Protein AF-A0A3C1TCD0-F1 (afdb_monomer_lite)

Structure (mmCIF, N/CA/C/O backbone):
data_AF-A0A3C1TCD0-F1
#
_entry.id   AF-A0A3C1TCD0-F1
#
loop_
_atom_site.group_PDB
_atom_site.id
_atom_site.type_symbol
_atom_site.label_atom_id
_atom_site.label_alt_id
_atom_site.label_comp_id
_atom_site.label_asym_id
_atom_site.label_entity_id
_atom_site.label_seq_id
_atom_site.pdbx_PDB_ins_code
_atom_site.Cartn_x
_atom_site.Cartn_y
_atom_site.Cartn_z
_atom_site.occupancy
_atom_site.B_iso_or_equiv
_atom_site.auth_seq_id
_atom_site.auth_comp_id
_atom_site.auth_asym_id
_atom_site.auth_atom_id
_atom_site.pdbx_PDB_model_num
ATOM 1 N N . MET A 1 1 ? 10.297 -1.603 -11.134 1.00 68.69 1 MET A N 1
ATOM 2 C CA . MET A 1 1 ? 10.113 -1.541 -9.666 1.00 68.69 1 MET A CA 1
ATOM 3 C C . MET A 1 1 ? 10.441 -2.895 -9.036 1.00 68.69 1 MET A C 1
ATOM 5 O O . MET A 1 1 ? 10.000 -3.903 -9.577 1.00 68.69 1 MET A O 1
ATOM 9 N N . SER A 1 2 ? 11.216 -2.923 -7.942 1.00 76.75 2 SER A N 1
ATOM 10 C CA . SER A 1 2 ? 11.571 -4.163 -7.220 1.00 76.75 2 SER A CA 1
ATOM 11 C C . SER A 1 2 ? 10.330 -4.884 -6.683 1.00 76.75 2 SER A C 1
ATOM 13 O O . SER A 1 2 ? 9.405 -4.233 -6.192 1.00 76.75 2 SER A O 1
ATOM 15 N N . PHE A 1 3 ? 10.331 -6.220 -6.735 1.00 78.94 3 PHE A N 1
ATOM 16 C CA . PHE A 1 3 ? 9.239 -7.082 -6.259 1.00 78.94 3 PHE A CA 1
ATOM 17 C C . PHE A 1 3 ? 8.915 -6.916 -4.756 1.00 78.94 3 PHE A C 1
ATOM 19 O O . PHE A 1 3 ? 7.781 -7.157 -4.332 1.00 78.94 3 PHE A O 1
ATOM 26 N N . ILE A 1 4 ? 9.888 -6.458 -3.960 1.00 82.12 4 ILE A N 1
ATOM 27 C CA . ILE A 1 4 ? 9.796 -6.356 -2.495 1.00 82.12 4 ILE A CA 1
ATOM 28 C C . ILE A 1 4 ? 8.659 -5.419 -2.073 1.00 82.12 4 ILE A C 1
ATOM 30 O O . ILE A 1 4 ? 7.897 -5.719 -1.159 1.00 82.12 4 ILE A O 1
ATOM 34 N N . LEU A 1 5 ? 8.510 -4.279 -2.745 1.00 81.81 5 LEU A N 1
ATOM 35 C CA . LEU A 1 5 ? 7.528 -3.265 -2.359 1.00 81.81 5 LEU A CA 1
ATOM 36 C C . LEU A 1 5 ? 6.080 -3.717 -2.615 1.00 81.81 5 LEU A C 1
ATOM 38 O O . LEU A 1 5 ? 5.283 -3.664 -1.676 1.00 81.81 5 LEU A O 1
ATOM 42 N N . PRO A 1 6 ? 5.712 -4.223 -3.811 1.00 83.94 6 PRO A N 1
ATOM 43 C CA . PRO A 1 6 ? 4.414 -4.858 -4.028 1.00 83.94 6 PRO A CA 1
ATOM 44 C C . PRO A 1 6 ? 4.123 -5.993 -3.043 1.00 83.94 6 PRO A C 1
ATOM 46 O O . PRO A 1 6 ? 2.998 -6.087 -2.552 1.00 83.94 6 PRO A O 1
ATOM 49 N N . PHE A 1 7 ? 5.125 -6.816 -2.709 1.00 86.12 7 PHE A N 1
ATOM 50 C CA . PHE A 1 7 ? 4.986 -7.858 -1.691 1.00 86.12 7 PHE A CA 1
ATOM 51 C C . PHE A 1 7 ? 4.615 -7.266 -0.328 1.00 86.12 7 PHE A C 1
ATOM 53 O O . PHE A 1 7 ? 3.648 -7.708 0.294 1.00 86.12 7 PHE A O 1
ATOM 60 N N . LEU A 1 8 ? 5.323 -6.225 0.117 1.00 86.50 8 LEU A N 1
ATOM 61 C CA . LEU A 1 8 ? 5.047 -5.572 1.395 1.00 86.50 8 LEU A CA 1
ATOM 62 C C . LEU A 1 8 ? 3.651 -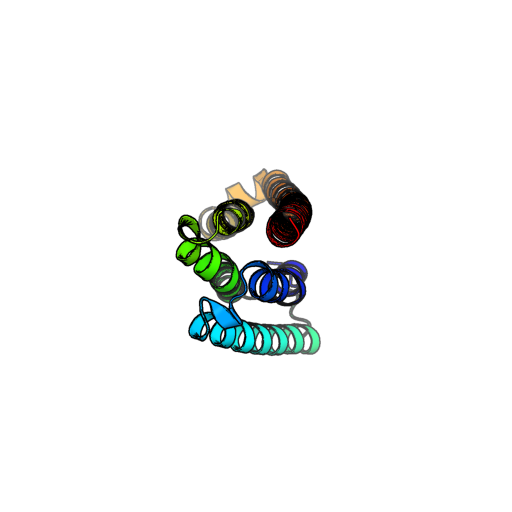4.939 1.425 1.00 86.50 8 LEU A C 1
ATOM 64 O O . LEU A 1 8 ? 2.924 -5.080 2.412 1.00 86.50 8 LEU A O 1
ATOM 68 N N . VAL A 1 9 ? 3.235 -4.298 0.329 1.00 86.25 9 VAL A N 1
ATOM 69 C CA . VAL A 1 9 ? 1.890 -3.722 0.221 1.00 86.25 9 VAL A CA 1
ATOM 70 C C . VAL A 1 9 ? 0.819 -4.815 0.286 1.00 86.25 9 VAL A C 1
ATOM 72 O O . VAL A 1 9 ? -0.138 -4.703 1.058 1.00 86.25 9 VAL A O 1
ATOM 75 N N . ALA A 1 10 ? 0.985 -5.891 -0.483 1.00 87.06 10 ALA A N 1
ATOM 76 C CA . ALA A 1 10 ? 0.007 -6.968 -0.562 1.00 87.06 10 ALA A CA 1
ATOM 77 C C . ALA A 1 10 ? -0.095 -7.785 0.736 1.00 87.06 10 ALA A C 1
ATOM 79 O O . ALA A 1 10 ? -1.201 -8.106 1.179 1.00 87.06 10 ALA A O 1
ATOM 80 N N . PHE A 1 11 ? 1.042 -8.114 1.355 1.00 88.50 11 PHE A N 1
ATOM 81 C CA . PHE A 1 11 ? 1.097 -8.995 2.521 1.00 88.50 11 PHE A CA 1
ATOM 82 C C . PHE A 1 11 ? 0.853 -8.257 3.841 1.00 88.50 11 PHE A C 1
ATOM 84 O O . PHE A 1 11 ? 0.213 -8.809 4.734 1.00 88.50 11 PHE A O 1
ATOM 91 N N . PHE A 1 12 ? 1.317 -7.010 3.977 1.00 86.81 12 PHE A N 1
ATOM 92 C CA . PHE A 1 12 ? 1.223 -6.273 5.240 1.00 86.81 12 PHE A CA 1
ATOM 93 C C . PHE A 1 12 ? 0.193 -5.147 5.194 1.00 86.81 12 PHE A C 1
ATOM 95 O O . PHE A 1 12 ? -0.703 -5.124 6.039 1.00 86.81 12 PHE A O 1
ATOM 102 N N . LEU A 1 13 ? 0.274 -4.235 4.218 1.00 86.00 13 LEU A N 1
ATOM 103 C CA . LEU A 1 13 ? -0.586 -3.043 4.205 1.00 86.00 13 LEU A CA 1
ATOM 104 C C . LEU A 1 13 ? -2.053 -3.368 3.918 1.00 86.00 13 LEU A C 1
ATOM 106 O O . LEU A 1 13 ? -2.916 -2.891 4.648 1.00 86.00 13 LEU A O 1
ATOM 110 N N . LEU A 1 14 ? -2.363 -4.194 2.914 1.00 89.12 14 LEU A N 1
ATOM 111 C CA . LEU A 1 14 ? -3.757 -4.530 2.594 1.00 89.12 14 LEU A CA 1
ATOM 112 C C . LEU A 1 14 ? -4.495 -5.201 3.773 1.00 89.12 14 LEU A C 1
ATOM 114 O O . LEU A 1 14 ? -5.566 -4.717 4.151 1.00 89.12 14 LEU A O 1
ATOM 118 N N . PRO A 1 15 ? -3.956 -6.255 4.424 1.00 88.94 15 PRO A N 1
ATOM 119 C CA . PRO A 1 15 ? -4.601 -6.839 5.601 1.00 88.94 15 PRO A CA 1
ATOM 120 C C . PRO A 1 15 ? -4.649 -5.882 6.793 1.00 88.94 15 PRO A C 1
ATOM 122 O O . PRO A 1 15 ? -5.610 -5.914 7.564 1.00 88.94 15 PRO A O 1
ATOM 125 N N . PHE A 1 16 ? -3.625 -5.038 6.956 1.00 86.69 16 PHE A N 1
ATOM 126 C CA . PHE A 1 16 ? -3.610 -4.014 7.994 1.00 86.69 16 PHE A CA 1
ATOM 127 C C . PHE A 1 16 ? -4.760 -3.026 7.805 1.00 86.69 16 PHE A C 1
ATOM 129 O O . PHE A 1 16 ? -5.528 -2.837 8.741 1.00 86.69 16 PHE A O 1
ATOM 136 N N . VAL A 1 17 ? -4.946 -2.480 6.601 1.00 87.75 17 VAL A N 1
ATOM 137 C CA . VAL A 1 17 ? -6.052 -1.565 6.281 1.00 87.75 17 VAL A CA 1
ATOM 138 C C . VAL A 1 17 ? -7.404 -2.237 6.480 1.00 87.75 17 VAL A C 1
ATOM 140 O O . VAL A 1 17 ? -8.281 -1.641 7.102 1.00 87.75 17 VAL A O 1
ATOM 143 N N . GLN A 1 18 ? -7.568 -3.493 6.043 1.00 89.00 18 GLN A N 1
ATOM 144 C CA . GLN A 1 18 ? -8.825 -4.222 6.239 1.00 89.00 18 GLN A CA 1
ATOM 145 C C . GLN A 1 18 ? -9.235 -4.294 7.710 1.00 89.00 18 GLN A C 1
ATOM 147 O O . GLN A 1 18 ? -10.401 -4.046 8.027 1.00 89.00 18 GLN A O 1
ATOM 152 N N . LYS A 1 19 ? -8.277 -4.636 8.584 1.00 86.25 19 LYS A N 1
ATOM 153 C CA . LYS A 1 19 ? -8.487 -4.757 10.032 1.00 86.25 19 LYS A CA 1
ATOM 154 C C . LYS A 1 19 ? -8.622 -3.398 10.709 1.00 86.25 19 LYS A C 1
ATOM 156 O O . LYS A 1 19 ? -9.477 -3.229 11.567 1.00 86.25 19 LYS A O 1
ATOM 161 N N . PHE A 1 20 ? -7.777 -2.443 10.338 1.00 84.00 20 PHE A N 1
ATOM 162 C CA . PHE A 1 20 ? -7.721 -1.128 10.966 1.00 84.00 20 PHE A CA 1
ATOM 163 C C . PHE A 1 20 ? -8.985 -0.317 10.696 1.00 84.00 20 PHE A C 1
ATOM 165 O O . PHE A 1 20 ? -9.536 0.291 11.607 1.00 84.00 20 PHE A O 1
ATOM 172 N N . LEU A 1 21 ? -9.466 -0.338 9.453 1.00 86.31 21 LEU A N 1
ATOM 173 C CA . LEU A 1 21 ? -10.669 0.388 9.063 1.00 86.31 21 LEU A CA 1
ATOM 174 C C . LEU A 1 21 ? -11.961 -0.374 9.342 1.00 86.31 21 LEU A C 1
ATOM 176 O O . LEU A 1 21 ? -13.024 0.198 9.115 1.00 86.31 21 LEU A O 1
ATOM 180 N N . GLN A 1 22 ? -11.886 -1.619 9.832 1.00 86.50 22 GLN A N 1
ATOM 181 C CA . GLN A 1 22 ? -13.067 -2.470 10.034 1.00 86.50 22 GLN A CA 1
ATOM 182 C C . GLN A 1 22 ? -13.887 -2.560 8.740 1.00 86.50 22 GLN A C 1
ATOM 184 O O . GLN A 1 22 ? -15.088 -2.312 8.679 1.00 86.50 22 GLN A O 1
ATOM 189 N N . THR A 1 23 ? -13.176 -2.834 7.642 1.00 87.25 23 THR A N 1
ATOM 190 C CA . THR A 1 23 ? -13.771 -2.836 6.296 1.00 87.25 23 THR A CA 1
ATOM 191 C C . THR A 1 23 ? -14.872 -3.879 6.145 1.00 87.25 23 THR A C 1
ATOM 193 O O . THR A 1 23 ? -15.737 -3.691 5.306 1.00 87.25 23 THR A O 1
ATOM 196 N N . ALA A 1 24 ? -14.865 -4.960 6.929 1.00 87.81 24 ALA A N 1
ATOM 197 C CA . ALA A 1 24 ? -15.919 -5.970 6.864 1.00 87.81 24 ALA A CA 1
ATOM 198 C C . ALA A 1 24 ? -17.271 -5.400 7.320 1.00 87.81 24 ALA A C 1
ATOM 200 O O . ALA A 1 24 ? -18.288 -5.676 6.694 1.00 87.81 24 ALA A O 1
ATOM 201 N N . GLU A 1 25 ? -17.264 -4.576 8.368 1.00 86.75 25 GLU A N 1
ATOM 202 C CA . GLU A 1 25 ? -18.459 -3.960 8.937 1.00 86.75 25 GLU A CA 1
ATOM 203 C C . GLU A 1 25 ? -18.853 -2.672 8.203 1.00 86.75 25 GLU A C 1
ATOM 205 O O . GLU A 1 25 ? -20.035 -2.428 7.979 1.00 86.75 25 GLU A O 1
ATOM 210 N N . ARG A 1 26 ? -17.871 -1.843 7.820 1.00 87.00 26 ARG A N 1
ATOM 211 C CA . ARG A 1 26 ? -18.117 -0.497 7.268 1.00 87.00 26 ARG A CA 1
ATOM 212 C C . ARG A 1 26 ? -18.151 -0.430 5.742 1.00 87.00 26 ARG A C 1
ATOM 214 O O . ARG A 1 26 ? -18.864 0.393 5.186 1.00 87.00 26 ARG A O 1
ATOM 221 N N . LEU A 1 27 ? -17.365 -1.262 5.052 1.00 90.25 27 LEU A N 1
ATOM 222 C CA . LEU A 1 27 ? -17.231 -1.253 3.586 1.00 90.25 27 LEU A CA 1
ATOM 223 C C . LEU A 1 27 ? -17.090 -2.684 3.022 1.00 90.25 27 LEU A C 1
ATOM 225 O O . LEU A 1 27 ? -16.032 -3.033 2.476 1.00 90.25 27 LEU A O 1
ATOM 229 N N . PRO A 1 28 ? -18.129 -3.532 3.132 1.00 89.69 28 PRO A N 1
ATOM 230 C CA . PRO A 1 28 ? -18.040 -4.959 2.809 1.00 89.69 28 PRO A CA 1
ATOM 231 C C . PRO A 1 28 ? -17.613 -5.228 1.357 1.00 89.69 28 PRO A C 1
ATOM 233 O O . PRO A 1 28 ? -16.815 -6.134 1.100 1.00 89.69 28 PRO A O 1
ATOM 236 N N . GLU A 1 29 ? -18.041 -4.393 0.405 1.00 90.38 29 GLU A N 1
ATOM 237 C CA . GLU A 1 29 ? -17.590 -4.493 -0.988 1.00 90.38 29 GLU A CA 1
ATOM 238 C C . GLU A 1 29 ? -16.072 -4.314 -1.122 1.00 90.38 29 GLU A C 1
ATOM 240 O O . GLU A 1 29 ? -15.400 -5.073 -1.824 1.00 90.38 29 GLU A O 1
ATOM 245 N N . TRP A 1 30 ? -15.502 -3.328 -0.424 1.00 90.75 30 TRP A N 1
ATOM 246 C CA . TRP A 1 30 ? -14.060 -3.087 -0.432 1.00 90.75 30 TRP A CA 1
ATOM 247 C C . TRP A 1 30 ? -13.304 -4.175 0.310 1.00 90.75 30 TRP A C 1
ATOM 249 O O . TRP A 1 30 ? -12.212 -4.549 -0.116 1.00 90.75 30 TRP A O 1
ATOM 259 N N . HIS A 1 31 ? -13.889 -4.740 1.367 1.00 90.81 31 HIS A N 1
ATOM 260 C CA . HIS A 1 31 ? -13.317 -5.896 2.041 1.00 90.81 31 HIS A CA 1
ATOM 261 C C . HIS A 1 31 ? -13.095 -7.054 1.057 1.00 90.81 31 HIS A C 1
ATOM 263 O O . HIS A 1 31 ? -12.004 -7.633 1.013 1.00 90.81 31 HIS A O 1
ATOM 269 N N . GLN A 1 32 ? -14.088 -7.349 0.215 1.00 91.38 32 GLN A N 1
ATOM 270 C CA . GLN A 1 32 ? -13.974 -8.384 -0.810 1.00 91.38 32 GLN A CA 1
ATOM 271 C C . GLN A 1 32 ? -12.983 -8.000 -1.917 1.00 91.38 32 GLN A C 1
ATOM 273 O O . GLN A 1 32 ? -12.129 -8.816 -2.269 1.00 91.38 32 GLN A O 1
ATOM 278 N N . ARG A 1 33 ? -13.025 -6.756 -2.418 1.00 93.38 33 ARG A N 1
ATOM 279 C CA . 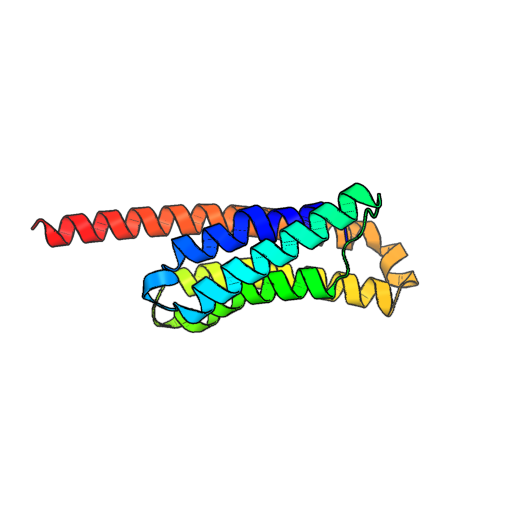ARG A 1 33 ? -12.078 -6.258 -3.437 1.00 93.38 33 ARG A CA 1
ATOM 280 C C . ARG A 1 33 ? -10.627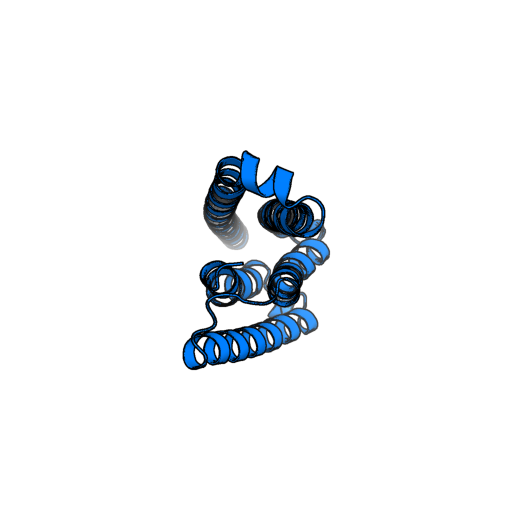 -6.353 -2.966 1.00 93.38 33 ARG A C 1
ATOM 282 O O . ARG A 1 33 ? -9.782 -6.827 -3.718 1.00 93.38 33 ARG A O 1
ATOM 289 N N . ILE A 1 34 ? -10.333 -5.989 -1.715 1.00 92.00 34 ILE A N 1
ATOM 290 C CA . ILE A 1 34 ? -8.988 -6.117 -1.134 1.00 92.00 34 ILE A CA 1
ATOM 291 C C . ILE A 1 34 ? -8.573 -7.587 -1.038 1.00 92.00 34 ILE A C 1
ATOM 293 O O . ILE A 1 34 ? -7.438 -7.929 -1.366 1.00 92.00 34 ILE A O 1
ATOM 297 N N . ARG A 1 35 ? -9.480 -8.479 -0.618 1.00 92.00 35 ARG A N 1
ATOM 298 C CA . ARG A 1 35 ? -9.189 -9.917 -0.528 1.00 92.00 35 ARG A CA 1
ATOM 299 C C . ARG A 1 35 ? -8.849 -10.510 -1.898 1.00 92.00 35 ARG A C 1
ATOM 301 O O . ARG A 1 35 ? -7.863 -11.238 -2.003 1.00 92.00 35 ARG A O 1
ATOM 308 N N . ILE A 1 36 ? -9.632 -10.183 -2.926 1.00 92.81 36 ILE A N 1
ATOM 309 C CA . ILE A 1 36 ? -9.396 -10.624 -4.309 1.00 92.81 36 ILE A CA 1
ATOM 310 C C . ILE A 1 36 ? -8.099 -10.011 -4.842 1.00 92.81 36 ILE A C 1
ATOM 312 O O . ILE A 1 36 ? -7.240 -10.737 -5.333 1.00 92.81 36 ILE A O 1
ATOM 316 N N . GLY A 1 37 ? -7.909 -8.701 -4.680 1.00 90.62 37 GLY A N 1
ATOM 317 C CA . GLY A 1 37 ? -6.698 -8.006 -5.115 1.00 90.62 37 GLY A CA 1
ATOM 318 C C . GLY A 1 37 ? -5.432 -8.573 -4.476 1.00 90.62 37 GLY A C 1
ATOM 319 O O . GLY A 1 37 ? -4.425 -8.744 -5.155 1.00 90.62 37 GLY A O 1
ATOM 320 N N . ARG A 1 38 ? -5.496 -8.966 -3.199 1.00 91.12 38 ARG A N 1
ATOM 321 C CA . ARG A 1 38 ? -4.395 -9.645 -2.508 1.00 91.12 38 ARG A CA 1
ATOM 322 C C . ARG A 1 38 ? -4.098 -11.027 -3.099 1.00 91.12 38 ARG A C 1
ATOM 324 O O . ARG A 1 38 ? -2.932 -11.369 -3.256 1.00 91.12 38 ARG A O 1
ATOM 331 N N . LEU A 1 39 ? -5.122 -11.815 -3.431 1.00 91.88 39 LEU A N 1
ATOM 332 C CA . LEU A 1 39 ? -4.934 -13.115 -4.091 1.00 91.88 39 LEU A CA 1
ATOM 333 C C . LEU A 1 39 ? -4.300 -12.955 -5.476 1.00 91.88 39 LEU A C 1
ATOM 335 O O . LEU A 1 39 ? -3.353 -13.669 -5.793 1.00 91.88 39 LEU A O 1
ATOM 339 N N . ILE A 1 40 ? -4.771 -11.983 -6.261 1.00 91.06 40 ILE A N 1
ATOM 340 C CA . ILE A 1 40 ? -4.188 -11.648 -7.566 1.00 91.06 40 ILE A CA 1
ATOM 341 C C . ILE A 1 40 ? -2.723 -11.234 -7.397 1.00 91.06 40 ILE A C 1
ATOM 343 O O . ILE A 1 40 ? -1.858 -11.742 -8.106 1.00 91.06 40 ILE A O 1
ATOM 347 N N . ALA A 1 41 ? -2.423 -10.370 -6.423 1.00 88.75 41 ALA A N 1
ATOM 348 C CA . ALA A 1 41 ? -1.057 -9.950 -6.130 1.00 88.75 41 ALA A CA 1
ATOM 349 C C . ALA A 1 41 ? -0.156 -11.136 -5.780 1.00 88.75 41 ALA A C 1
ATOM 351 O O . ALA A 1 41 ? 0.945 -11.226 -6.307 1.00 88.75 41 ALA A O 1
ATOM 352 N N . PHE A 1 42 ? -0.624 -12.068 -4.944 1.00 88.88 42 PHE A N 1
ATOM 353 C CA . PHE A 1 42 ? 0.139 -13.275 -4.627 1.00 88.88 42 PHE A CA 1
ATOM 354 C C . PHE A 1 42 ? 0.373 -14.162 -5.842 1.00 88.88 42 PHE A C 1
ATOM 356 O O . PHE A 1 42 ? 1.489 -14.640 -6.013 1.00 88.88 42 PHE A O 1
ATOM 363 N N . GLY A 1 43 ? -0.632 -14.344 -6.701 1.00 90.00 43 GLY A N 1
ATOM 364 C CA . GLY A 1 43 ? -0.461 -15.084 -7.950 1.00 90.00 43 GLY A CA 1
ATOM 365 C C . GLY A 1 43 ? 0.614 -14.456 -8.839 1.00 90.00 43 GLY A C 1
ATOM 366 O O . GLY A 1 43 ? 1.511 -15.148 -9.307 1.00 90.00 43 GLY A O 1
ATOM 367 N N . LEU A 1 44 ? 0.578 -13.132 -9.001 1.00 88.12 44 LEU A N 1
ATOM 368 C CA . LEU A 1 44 ? 1.555 -12.394 -9.807 1.00 88.12 44 LEU A CA 1
ATOM 369 C C . LEU A 1 44 ? 2.961 -12.418 -9.197 1.00 88.12 44 LEU A C 1
ATOM 371 O O . LEU A 1 44 ? 3.938 -12.565 -9.923 1.00 88.12 44 LEU A O 1
ATOM 375 N N . LEU A 1 45 ? 3.067 -12.314 -7.871 1.00 85.19 45 LEU A N 1
ATOM 376 C CA . LEU A 1 45 ? 4.334 -12.442 -7.149 1.00 85.19 45 LEU A CA 1
ATOM 377 C C . LEU A 1 45 ? 4.923 -13.848 -7.302 1.00 85.19 45 LEU A C 1
ATOM 379 O O . LEU A 1 45 ? 6.120 -13.982 -7.522 1.00 85.19 45 LEU A O 1
ATOM 383 N N . LEU A 1 46 ? 4.091 -14.888 -7.231 1.00 87.62 46 LEU A N 1
ATOM 384 C CA . LEU A 1 46 ? 4.527 -16.272 -7.409 1.00 87.62 46 LEU A CA 1
ATOM 385 C C . LEU A 1 46 ? 5.030 -16.510 -8.835 1.00 87.62 46 LEU A C 1
ATOM 387 O O . LEU A 1 46 ? 6.097 -17.088 -9.010 1.00 87.62 46 LEU A O 1
ATOM 391 N N . VAL A 1 47 ? 4.316 -16.009 -9.847 1.00 88.50 47 VAL A N 1
ATOM 392 C CA . VAL A 1 47 ? 4.776 -16.061 -11.244 1.00 88.50 47 VAL A CA 1
ATOM 393 C C . VAL A 1 47 ? 6.103 -15.325 -11.405 1.00 88.50 47 VAL A C 1
ATOM 395 O O . VAL A 1 47 ? 7.009 -15.867 -12.029 1.00 88.50 47 VAL A O 1
ATOM 398 N N . ALA A 1 48 ? 6.250 -14.133 -10.822 1.00 84.69 48 ALA A N 1
ATOM 399 C CA . ALA A 1 48 ? 7.497 -13.375 -10.886 1.00 84.69 48 ALA A CA 1
ATOM 400 C C . ALA A 1 48 ? 8.682 -14.159 -10.295 1.00 84.69 48 ALA A C 1
ATOM 402 O O . ALA A 1 48 ? 9.745 -14.189 -10.902 1.00 84.69 48 ALA A O 1
ATOM 403 N N . VAL A 1 49 ? 8.475 -14.857 -9.172 1.00 83.94 49 VAL A N 1
ATOM 404 C CA . VAL A 1 49 ? 9.496 -15.721 -8.554 1.00 83.94 49 VAL A CA 1
ATOM 405 C C . VAL A 1 49 ? 9.824 -16.936 -9.425 1.00 83.94 49 VAL A C 1
ATOM 407 O O . VAL A 1 49 ? 10.988 -17.261 -9.592 1.00 83.94 49 VAL A O 1
ATOM 410 N N . VAL A 1 50 ? 8.823 -17.610 -9.999 1.00 88.38 50 VAL A N 1
ATOM 411 C CA . VAL A 1 50 ? 9.045 -18.812 -10.832 1.00 88.38 50 VAL A CA 1
ATOM 412 C C . VAL A 1 50 ? 9.703 -18.477 -12.175 1.00 88.38 50 VAL A C 1
ATOM 414 O O . VAL A 1 50 ? 10.382 -19.316 -12.757 1.00 88.38 50 VAL A O 1
ATOM 417 N N . THR A 1 51 ? 9.490 -17.264 -12.681 1.00 87.50 51 THR A N 1
ATOM 418 C CA . THR A 1 51 ? 10.033 -16.797 -13.967 1.00 87.50 51 THR A CA 1
ATOM 419 C C . THR A 1 51 ? 11.337 -16.008 -13.830 1.00 87.50 51 THR A C 1
ATOM 421 O O . THR A 1 51 ? 11.792 -15.453 -14.827 1.00 87.50 51 THR A O 1
ATOM 424 N N . ASP A 1 52 ? 11.913 -15.922 -12.623 1.00 80.50 52 ASP A N 1
ATOM 425 C CA . ASP A 1 52 ? 13.070 -15.070 -12.296 1.00 80.50 52 ASP A CA 1
ATOM 426 C C . ASP A 1 52 ? 12.905 -13.604 -12.752 1.00 80.50 52 ASP A C 1
ATOM 428 O O . ASP A 1 52 ? 13.860 -12.882 -13.043 1.00 80.50 52 ASP A O 1
ATOM 432 N N . SER A 1 53 ? 11.660 -13.120 -12.800 1.00 78.25 53 SER A N 1
ATOM 433 C CA . SER A 1 53 ? 11.358 -11.733 -13.135 1.00 78.25 53 SER A CA 1
ATOM 434 C C . SER A 1 53 ? 11.488 -10.859 -11.892 1.00 78.25 53 SER A C 1
ATOM 436 O O . SER A 1 53 ? 10.576 -10.762 -11.071 1.00 78.25 53 SER A O 1
ATOM 438 N N . GLU A 1 54 ? 12.598 -10.132 -11.780 1.00 69.38 54 GLU A N 1
ATOM 439 C CA . GLU A 1 54 ? 12.866 -9.238 -10.641 1.00 69.38 54 GLU A CA 1
ATOM 440 C C . GLU A 1 54 ? 11.947 -8.001 -10.576 1.00 69.38 54 GLU A C 1
ATOM 442 O O . GLU A 1 54 ? 11.926 -7.264 -9.579 1.00 69.38 54 GLU A O 1
ATOM 447 N N . LYS A 1 55 ? 11.187 -7.738 -11.646 1.00 75.25 55 LYS A N 1
ATOM 448 C CA . LYS A 1 55 ? 10.359 -6.539 -11.795 1.00 75.25 55 LYS A CA 1
ATOM 449 C C . LYS A 1 55 ? 8.884 -6.901 -11.908 1.00 75.25 55 LYS A C 1
ATOM 451 O O . LYS A 1 55 ? 8.486 -7.707 -12.744 1.00 75.25 55 LYS A O 1
ATOM 456 N N . LEU A 1 56 ? 8.064 -6.229 -11.102 1.00 78.56 56 LEU A N 1
ATOM 457 C CA . LEU A 1 56 ? 6.615 -6.210 -11.284 1.00 78.56 56 LEU A CA 1
ATOM 458 C C . LEU A 1 56 ? 6.197 -4.985 -12.115 1.00 78.56 56 LEU A C 1
ATOM 460 O O . LEU A 1 56 ? 6.756 -3.898 -11.916 1.00 78.56 56 LEU A O 1
ATOM 464 N N . PRO A 1 57 ? 5.201 -5.130 -13.009 1.00 81.50 57 PRO A N 1
ATOM 465 C CA . PRO A 1 57 ? 4.635 -4.013 -13.752 1.00 81.50 57 PRO A CA 1
ATOM 466 C C . PRO A 1 57 ? 4.120 -2.898 -12.822 1.00 81.50 57 PRO A C 1
ATOM 468 O O . PRO A 1 57 ? 3.337 -3.186 -11.908 1.00 81.50 57 PRO A O 1
ATOM 471 N N . PRO A 1 58 ? 4.473 -1.622 -13.073 1.00 83.25 58 PRO A N 1
ATOM 472 C CA . PRO A 1 58 ? 4.004 -0.488 -12.275 1.00 83.25 58 PRO A CA 1
ATOM 473 C C . PRO A 1 58 ? 2.477 -0.422 -12.077 1.00 83.25 58 PRO A C 1
ATOM 475 O O . PRO A 1 58 ? 2.053 -0.153 -10.951 1.00 83.25 58 PRO A O 1
ATOM 478 N N . PRO A 1 59 ? 1.620 -0.735 -13.078 1.00 85.81 59 PRO A N 1
ATOM 479 C CA . PRO A 1 59 ? 0.166 -0.709 -12.893 1.00 85.81 59 PRO A CA 1
ATOM 480 C C . PRO A 1 59 ? -0.340 -1.621 -11.772 1.00 85.81 59 PRO A C 1
ATOM 482 O O . PRO A 1 59 ? -1.290 -1.266 -11.079 1.00 85.81 59 PRO A O 1
ATOM 485 N N . ILE A 1 60 ? 0.307 -2.771 -11.548 1.00 85.88 60 ILE A N 1
ATOM 486 C CA . ILE A 1 60 ? -0.067 -3.689 -10.463 1.00 85.88 60 ILE A CA 1
ATOM 487 C C . ILE A 1 60 ? 0.204 -3.027 -9.115 1.00 85.88 60 ILE A C 1
ATOM 489 O O . ILE A 1 60 ? -0.657 -3.039 -8.239 1.00 85.88 60 ILE A O 1
ATOM 493 N N . PHE A 1 61 ? 1.373 -2.404 -8.958 1.00 87.06 61 PHE A N 1
ATOM 494 C CA . PHE A 1 61 ? 1.723 -1.700 -7.729 1.00 87.06 61 PHE A CA 1
ATOM 495 C C . PHE A 1 61 ? 0.762 -0.542 -7.439 1.00 87.06 61 PHE A C 1
ATOM 497 O O . PHE A 1 61 ? 0.237 -0.449 -6.330 1.00 87.06 61 PHE A O 1
ATOM 504 N N . PHE A 1 62 ? 0.456 0.294 -8.436 1.00 88.69 62 PHE A N 1
ATOM 505 C CA . PHE A 1 62 ? -0.519 1.375 -8.263 1.00 88.69 62 PHE A CA 1
ATOM 506 C C . PHE A 1 62 ? -1.929 0.847 -7.985 1.00 88.69 62 PHE A C 1
ATOM 508 O O . PHE A 1 62 ? -2.623 1.403 -7.137 1.00 88.69 62 PHE A O 1
ATOM 515 N N . GLY A 1 63 ? -2.333 -0.264 -8.607 1.00 90.19 63 GLY A N 1
ATOM 516 C CA . GLY A 1 63 ? -3.585 -0.950 -8.287 1.00 90.19 63 GLY A CA 1
ATOM 517 C C . GLY A 1 63 ? -3.658 -1.381 -6.820 1.00 90.19 63 GLY A C 1
ATOM 518 O O . GLY A 1 63 ? -4.678 -1.172 -6.161 1.00 90.19 63 GLY A O 1
ATOM 519 N N . LEU A 1 64 ? -2.561 -1.908 -6.266 1.00 89.88 64 LEU A N 1
ATOM 520 C CA . LEU A 1 64 ? -2.481 -2.239 -4.842 1.00 89.88 64 LEU A CA 1
ATOM 521 C C . LEU A 1 64 ? -2.566 -0.994 -3.964 1.00 89.88 64 LEU A C 1
ATOM 523 O O . LEU A 1 64 ? -3.320 -0.996 -2.995 1.00 89.88 64 LEU A O 1
ATOM 527 N N . LEU A 1 65 ? -1.862 0.083 -4.312 1.00 89.56 65 LEU A N 1
ATOM 528 C CA . LEU A 1 65 ? -1.957 1.341 -3.572 1.00 89.56 65 LEU A CA 1
ATOM 529 C C . LEU A 1 65 ? -3.375 1.921 -3.589 1.00 89.56 65 LEU A C 1
ATOM 531 O O . LEU A 1 65 ? -3.828 2.413 -2.561 1.00 89.56 65 LEU A O 1
ATOM 535 N N . ILE A 1 66 ? -4.108 1.804 -4.699 1.00 91.50 66 ILE A N 1
ATOM 536 C CA . ILE A 1 66 ? -5.521 2.206 -4.783 1.00 91.50 66 ILE A CA 1
ATOM 537 C C . ILE A 1 66 ? -6.387 1.352 -3.852 1.00 91.50 66 ILE A C 1
ATOM 539 O O . ILE A 1 66 ? -7.243 1.890 -3.153 1.00 91.50 66 ILE A O 1
ATOM 543 N N . LEU A 1 67 ? -6.156 0.039 -3.783 1.00 90.62 67 LEU A N 1
ATOM 544 C CA . LEU A 1 67 ? -6.884 -0.840 -2.860 1.00 90.62 67 LEU A CA 1
ATOM 545 C C . LEU A 1 67 ? -6.612 -0.515 -1.383 1.00 90.62 67 LEU A C 1
ATOM 547 O O . LEU A 1 67 ? -7.477 -0.744 -0.541 1.00 90.62 67 LEU A O 1
ATOM 551 N N . VAL A 1 68 ? -5.437 0.033 -1.067 1.00 88.44 68 VAL A N 1
ATOM 552 C CA . VAL A 1 68 ? -5.086 0.515 0.277 1.00 88.44 68 VAL A CA 1
ATOM 553 C C . VAL A 1 68 ? -5.695 1.907 0.536 1.00 88.44 68 VAL A C 1
ATOM 555 O O . VAL A 1 68 ? -6.305 2.130 1.581 1.00 88.44 68 VAL A O 1
ATOM 558 N N . ALA A 1 69 ? -5.559 2.847 -0.404 1.00 89.50 69 ALA A N 1
ATOM 559 C CA . ALA A 1 69 ? -5.961 4.246 -0.239 1.00 89.50 69 ALA A CA 1
ATOM 560 C C . ALA A 1 69 ? -7.471 4.485 -0.401 1.00 89.50 69 ALA A C 1
ATOM 562 O O . ALA A 1 69 ? -8.016 5.368 0.256 1.00 89.50 69 ALA A O 1
ATOM 563 N N . GLY A 1 70 ? -8.156 3.706 -1.239 1.00 90.88 70 GLY A N 1
ATOM 564 C CA . GLY A 1 70 ? -9.585 3.855 -1.533 1.00 90.88 70 GLY A CA 1
ATOM 565 C C . GLY A 1 70 ? -10.478 3.779 -0.290 1.00 90.88 70 GLY A C 1
ATOM 566 O O . GLY A 1 70 ? -11.194 4.739 -0.013 1.00 90.88 70 GLY A O 1
ATOM 567 N N . PRO A 1 71 ? -10.400 2.710 0.525 1.00 89.62 71 PRO A N 1
ATOM 568 C CA . PRO A 1 71 ? -11.164 2.617 1.768 1.00 89.62 71 PRO A CA 1
ATOM 569 C C . PRO A 1 71 ? -10.807 3.727 2.764 1.00 89.62 71 PRO A C 1
ATOM 571 O O . PRO A 1 71 ? -11.687 4.250 3.441 1.00 89.62 71 PRO A O 1
ATOM 574 N N . ALA A 1 72 ? -9.525 4.109 2.841 1.00 89.12 72 ALA A N 1
ATOM 575 C CA . ALA A 1 72 ? -9.070 5.185 3.720 1.00 89.12 72 ALA A CA 1
ATOM 576 C C . ALA A 1 72 ? -9.635 6.551 3.298 1.00 89.12 72 ALA A C 1
ATOM 578 O O . ALA A 1 72 ? -9.976 7.366 4.150 1.00 89.12 72 ALA A O 1
ATOM 579 N N . TYR A 1 73 ? -9.772 6.786 1.992 1.00 90.00 73 TYR A N 1
ATOM 580 C CA . TYR A 1 73 ? -10.401 7.984 1.447 1.00 90.00 73 TYR A CA 1
ATOM 581 C C . TYR A 1 73 ? -11.909 8.013 1.713 1.00 90.00 73 TYR A C 1
ATOM 583 O O . TYR A 1 73 ? -12.424 9.038 2.150 1.00 90.00 73 TYR A O 1
ATOM 591 N N . LEU A 1 74 ? -12.605 6.896 1.483 1.00 89.69 74 LEU A N 1
ATOM 592 C CA . LEU A 1 74 ? -14.056 6.807 1.677 1.00 89.69 74 LEU A CA 1
ATOM 593 C C . LEU A 1 74 ? -14.452 6.969 3.147 1.00 89.69 74 LEU A C 1
ATOM 595 O O . LEU A 1 74 ? -15.409 7.667 3.448 1.00 89.69 74 LEU A O 1
ATOM 599 N N . LEU A 1 75 ? -13.675 6.395 4.067 1.00 87.62 75 LEU A N 1
ATOM 600 C CA . LEU A 1 75 ? -13.952 6.459 5.504 1.00 87.62 75 LEU A CA 1
ATOM 601 C C . LEU A 1 75 ? -13.320 7.666 6.205 1.00 87.62 75 LEU A C 1
ATOM 603 O O . LEU A 1 75 ? -13.389 7.751 7.429 1.00 87.62 75 LEU A O 1
ATOM 607 N N . LYS A 1 76 ? -12.687 8.598 5.477 1.00 83.06 76 LYS A N 1
ATOM 608 C CA . LYS A 1 76 ? -11.920 9.708 6.080 1.00 83.06 76 LYS A CA 1
ATOM 609 C C . LYS A 1 76 ? -12.758 10.605 7.004 1.00 83.06 76 LYS A C 1
ATOM 611 O O . LYS A 1 76 ? -12.189 11.234 7.893 1.00 83.06 76 LYS A O 1
ATOM 616 N N . GLU A 1 77 ? -14.067 10.695 6.760 1.00 81.94 77 GLU A N 1
ATOM 617 C CA . GLU A 1 77 ? -15.010 11.539 7.513 1.00 81.94 77 GLU A CA 1
ATOM 618 C C . GLU A 1 77 ? -15.699 10.757 8.639 1.00 81.94 77 GLU A C 1
ATOM 620 O O . GLU A 1 77 ? -15.934 11.299 9.713 1.00 81.94 77 GLU A O 1
ATOM 625 N N . GLU A 1 78 ? -15.945 9.463 8.428 1.00 79.75 78 GLU A N 1
ATOM 626 C CA . GLU A 1 78 ? -16.594 8.577 9.403 1.00 79.75 78 GLU A CA 1
ATOM 627 C C . GLU A 1 78 ? -15.624 8.061 10.474 1.00 79.75 78 GLU A C 1
ATOM 629 O O . GLU A 1 78 ? -16.007 7.758 11.605 1.00 79.75 78 GLU A O 1
ATOM 634 N N . VAL A 1 79 ? -14.346 7.931 10.115 1.00 78.88 79 VAL A N 1
ATOM 635 C CA . VAL A 1 79 ? -13.315 7.322 10.949 1.00 78.88 79 VAL A CA 1
ATOM 636 C C . VAL A 1 79 ? -12.148 8.302 11.055 1.00 78.88 79 VAL A C 1
ATOM 638 O O . VAL A 1 79 ? -11.381 8.440 10.099 1.00 78.88 79 VAL A O 1
ATOM 641 N N . PRO A 1 80 ? -11.925 8.932 12.224 1.00 72.00 80 PRO A N 1
ATOM 642 C CA . PRO A 1 80 ? -10.842 9.905 12.409 1.00 72.00 80 PRO A CA 1
ATOM 643 C C . PRO A 1 80 ? -9.472 9.360 11.983 1.00 72.00 80 PRO A C 1
ATOM 645 O O . PRO A 1 80 ? -8.648 10.050 11.382 1.00 72.00 80 PRO A O 1
ATOM 648 N N . ASN A 1 81 ? -9.262 8.067 12.222 1.00 75.25 81 ASN A N 1
ATOM 649 C CA . ASN A 1 81 ? -8.012 7.385 11.933 1.00 75.25 81 ASN A CA 1
ATOM 650 C C . ASN A 1 81 ? -7.858 6.962 10.458 1.00 75.25 81 ASN A C 1
ATOM 652 O O . ASN A 1 81 ? -6.746 6.655 10.025 1.00 75.25 81 ASN A O 1
ATOM 656 N N . ALA A 1 82 ? -8.927 6.991 9.655 1.00 82.81 82 ALA A N 1
ATOM 657 C CA . ALA A 1 82 ? -8.838 6.752 8.214 1.00 82.81 82 ALA A CA 1
ATOM 658 C C . ALA A 1 82 ? -8.113 7.891 7.495 1.00 82.81 82 ALA A C 1
ATOM 660 O O . ALA A 1 82 ? -7.310 7.636 6.598 1.00 82.81 82 ALA A O 1
ATOM 661 N N . ARG A 1 83 ? -8.302 9.136 7.953 1.00 81.44 83 ARG A N 1
ATOM 662 C CA . ARG A 1 83 ? -7.550 10.289 7.450 1.00 81.44 83 ARG A CA 1
ATOM 663 C C . ARG A 1 83 ? -6.046 10.097 7.658 1.00 81.44 83 ARG A C 1
ATOM 665 O O . ARG A 1 83 ? -5.281 10.322 6.727 1.00 81.44 83 ARG A O 1
ATOM 672 N N . LEU A 1 84 ? -5.624 9.636 8.837 1.00 80.19 84 LEU A N 1
ATOM 673 C CA . LEU A 1 84 ? -4.213 9.353 9.130 1.00 80.19 84 LEU A CA 1
ATOM 674 C C . LEU A 1 84 ? -3.639 8.261 8.219 1.00 80.19 84 LEU A C 1
ATOM 676 O O . LEU A 1 84 ? -2.553 8.440 7.672 1.00 80.19 84 LEU A O 1
ATOM 680 N N . LEU A 1 85 ? -4.381 7.170 7.996 1.00 82.44 85 LEU A N 1
ATOM 681 C CA . LEU A 1 85 ? -3.979 6.149 7.026 1.00 82.44 85 LEU A CA 1
ATOM 682 C C . LEU A 1 85 ? -3.848 6.718 5.617 1.00 82.44 85 LEU A C 1
ATOM 684 O O . LEU A 1 85 ? -2.869 6.439 4.935 1.00 82.44 85 LEU A O 1
ATOM 688 N N . PHE A 1 86 ? -4.805 7.527 5.173 1.00 85.19 86 PHE A N 1
ATOM 689 C CA . PHE A 1 86 ? -4.750 8.131 3.848 1.00 85.19 86 PHE A CA 1
ATOM 690 C C . PHE A 1 86 ? -3.484 8.986 3.680 1.00 85.19 86 PHE A C 1
ATOM 692 O O . PHE A 1 86 ? -2.737 8.797 2.721 1.00 85.19 86 PHE A O 1
ATOM 699 N N . TRP A 1 87 ? -3.172 9.840 4.660 1.00 82.38 87 TRP A N 1
ATOM 700 C CA . TRP A 1 87 ? -1.951 10.659 4.656 1.00 82.38 87 TRP A CA 1
ATOM 701 C C . TRP A 1 87 ? -0.655 9.857 4.760 1.00 82.38 87 TRP A C 1
ATOM 703 O O . TRP A 1 87 ? 0.391 10.349 4.353 1.00 82.38 87 TRP A O 1
ATOM 713 N N . MET A 1 88 ? -0.710 8.626 5.256 1.00 81.75 88 MET A N 1
ATOM 714 C CA . MET A 1 88 ? 0.421 7.705 5.248 1.00 81.75 88 MET A CA 1
ATOM 715 C C . MET A 1 88 ? 0.659 7.096 3.856 1.00 81.75 88 MET A C 1
ATOM 717 O O . MET A 1 88 ? 1.799 6.911 3.449 1.00 81.75 88 MET A O 1
ATOM 721 N N . ILE A 1 89 ? -0.402 6.777 3.112 1.00 83.69 89 ILE A N 1
ATOM 722 C CA . ILE A 1 89 ? -0.311 6.020 1.850 1.00 83.69 89 ILE A CA 1
ATOM 723 C C . ILE A 1 89 ? -0.077 6.939 0.647 1.00 83.69 89 ILE A C 1
ATOM 725 O O . ILE A 1 89 ? 0.622 6.570 -0.298 1.00 83.69 89 ILE A O 1
ATOM 729 N N . VAL A 1 90 ? -0.665 8.136 0.660 1.00 86.06 90 VAL A N 1
ATOM 730 C CA . VAL A 1 90 ? -0.582 9.076 -0.466 1.00 86.06 90 VAL A CA 1
ATOM 731 C C . VAL A 1 90 ? 0.860 9.485 -0.789 1.00 86.06 90 VAL A C 1
ATOM 733 O O . VAL A 1 90 ? 1.219 9.395 -1.963 1.00 86.06 90 VAL A O 1
ATOM 736 N N . PRO A 1 91 ? 1.721 9.862 0.179 1.00 85.50 91 PRO A N 1
ATOM 737 C CA . PRO A 1 91 ? 3.112 10.210 -0.113 1.00 85.50 91 PRO A CA 1
ATOM 738 C C . PRO A 1 91 ? 3.871 9.067 -0.791 1.00 85.50 91 PRO A C 1
ATOM 740 O O . PRO A 1 91 ? 4.624 9.312 -1.730 1.00 85.50 91 PRO A O 1
ATOM 743 N N . LEU A 1 92 ? 3.614 7.821 -0.369 1.00 84.50 92 LEU A N 1
ATOM 744 C CA . LEU A 1 92 ? 4.127 6.615 -1.022 1.00 84.50 92 LEU A CA 1
ATOM 745 C C . LEU A 1 92 ? 3.728 6.598 -2.499 1.00 84.50 92 LEU A C 1
ATOM 747 O O . LEU A 1 92 ? 4.592 6.566 -3.371 1.00 84.50 92 LEU A O 1
ATOM 751 N N . GLY A 1 93 ? 2.431 6.687 -2.792 1.00 86.62 93 GLY A N 1
ATOM 752 C CA . GLY A 1 93 ? 1.945 6.687 -4.172 1.00 86.62 93 GLY A CA 1
ATOM 753 C C . GLY A 1 93 ? 2.525 7.813 -5.023 1.00 86.62 93 GLY A C 1
ATOM 754 O O . GLY A 1 93 ? 2.926 7.563 -6.156 1.00 86.62 93 GLY A O 1
ATOM 755 N N . VAL A 1 94 ? 2.631 9.022 -4.472 1.00 88.75 94 VAL A N 1
ATOM 756 C CA . VAL A 1 94 ? 3.156 10.193 -5.186 1.00 88.75 94 VAL A CA 1
ATOM 757 C C . VAL A 1 94 ? 4.634 10.025 -5.526 1.00 88.75 94 VAL A C 1
ATOM 759 O O . VAL A 1 94 ? 5.001 10.205 -6.683 1.00 88.75 94 VAL A O 1
ATOM 762 N N . VAL A 1 95 ? 5.479 9.638 -4.565 1.00 89.19 95 VAL A N 1
ATOM 763 C CA . VAL A 1 95 ? 6.918 9.463 -4.827 1.00 89.19 95 VAL A CA 1
ATOM 764 C C . VAL A 1 95 ? 7.156 8.373 -5.860 1.00 89.19 95 VAL A C 1
ATOM 766 O O . VAL A 1 95 ? 7.911 8.588 -6.804 1.00 89.19 95 VAL A O 1
ATOM 769 N N . PHE A 1 96 ? 6.472 7.236 -5.740 1.00 87.81 96 PHE A N 1
ATOM 770 C CA . PHE A 1 96 ? 6.608 6.160 -6.718 1.00 87.81 96 PHE A CA 1
ATOM 771 C C . PHE A 1 96 ? 6.049 6.535 -8.095 1.00 87.81 96 PHE A C 1
ATOM 773 O O . PHE A 1 96 ? 6.594 6.101 -9.107 1.00 87.81 96 PHE A O 1
ATOM 780 N N . LEU A 1 97 ? 4.997 7.353 -8.167 1.00 89.50 97 LEU A N 1
ATOM 781 C CA . LEU A 1 97 ? 4.483 7.861 -9.438 1.00 89.50 97 LEU A CA 1
ATOM 782 C C . LEU A 1 97 ? 5.491 8.792 -10.114 1.00 89.50 97 LEU A C 1
ATOM 784 O O . LEU A 1 97 ? 5.777 8.610 -11.293 1.00 89.50 97 LEU A O 1
ATOM 788 N N . ILE A 1 98 ? 6.058 9.742 -9.365 1.00 90.06 98 ILE A N 1
ATOM 789 C CA . ILE A 1 98 ? 7.074 10.671 -9.877 1.00 90.06 98 ILE A CA 1
ATOM 790 C C . ILE A 1 98 ? 8.316 9.903 -10.338 1.00 90.06 98 ILE A C 1
ATOM 792 O O . ILE A 1 98 ? 8.821 10.179 -11.417 1.00 90.06 98 ILE A O 1
ATOM 796 N N . ASP A 1 99 ? 8.762 8.912 -9.567 1.00 87.88 99 ASP A N 1
ATOM 797 C CA . ASP A 1 99 ? 9.881 8.025 -9.899 1.00 87.88 99 ASP A CA 1
ATOM 798 C C . ASP A 1 99 ? 9.672 7.306 -11.240 1.00 87.88 99 ASP A C 1
ATOM 800 O O . ASP A 1 99 ? 10.491 7.430 -12.146 1.00 87.88 99 ASP A O 1
ATOM 804 N N . ASN A 1 100 ? 8.526 6.634 -11.410 1.00 87.25 100 ASN A N 1
ATOM 805 C CA . ASN A 1 100 ? 8.228 5.889 -12.639 1.00 87.25 100 ASN A CA 1
ATOM 806 C C . ASN A 1 100 ? 8.021 6.823 -13.842 1.00 87.25 100 ASN A C 1
ATOM 808 O O . ASN A 1 100 ? 8.389 6.478 -14.962 1.00 87.25 100 ASN A O 1
ATOM 812 N N . LEU A 1 101 ? 7.438 8.007 -13.629 1.00 88.69 101 LEU A N 1
ATOM 813 C CA . LEU A 1 101 ? 7.300 9.010 -14.684 1.00 88.69 101 LEU A CA 1
ATOM 814 C C . LEU A 1 101 ? 8.658 9.597 -15.081 1.00 88.69 101 LEU A C 1
ATOM 816 O O . LEU A 1 101 ? 8.915 9.748 -16.271 1.00 88.69 101 LEU A O 1
ATOM 820 N N . ALA A 1 102 ? 9.531 9.901 -14.122 1.00 88.62 102 ALA A N 1
ATOM 821 C CA . ALA A 1 102 ? 10.861 10.435 -14.392 1.00 88.62 102 ALA A CA 1
ATOM 822 C C . ALA A 1 102 ? 11.741 9.416 -15.132 1.00 88.62 102 ALA A C 1
ATOM 824 O O . ALA A 1 102 ? 12.404 9.797 -16.098 1.00 88.62 102 ALA A O 1
ATOM 825 N N . GLU A 1 103 ? 11.693 8.138 -14.734 1.00 87.94 103 GLU A N 1
ATOM 826 C CA . GLU A 1 103 ? 12.377 7.030 -15.416 1.00 87.94 103 GLU A CA 1
ATOM 827 C C . GLU A 1 103 ? 11.889 6.885 -16.870 1.00 87.94 103 GLU A C 1
ATOM 829 O O . GLU A 1 103 ? 12.695 6.709 -17.781 1.00 87.94 103 GLU A O 1
ATOM 834 N N . TYR A 1 104 ? 10.579 7.022 -17.111 1.00 88.75 104 TYR A N 1
AT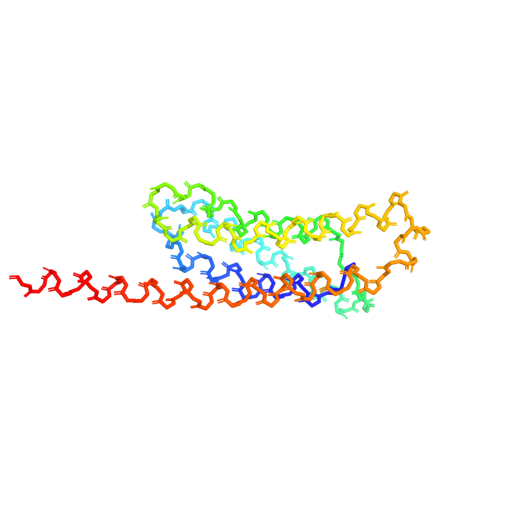OM 835 C CA . TYR A 1 104 ? 9.986 6.851 -18.442 1.00 88.75 104 TYR A CA 1
ATOM 836 C C . TYR A 1 104 ? 10.178 8.060 -19.373 1.00 88.75 104 TYR A C 1
ATOM 838 O O . TYR A 1 104 ? 10.567 7.899 -20.528 1.00 88.75 104 TYR A O 1
ATOM 846 N N . TRP A 1 105 ? 9.885 9.275 -18.900 1.00 91.69 105 TRP A N 1
ATOM 847 C CA . TRP A 1 105 ? 9.865 10.484 -19.735 1.00 91.69 105 TRP A CA 1
ATOM 848 C C . TRP A 1 105 ? 11.231 11.156 -19.852 1.00 91.69 105 TRP A C 1
ATOM 850 O O . TRP A 1 105 ? 11.547 11.749 -20.883 1.00 91.69 105 TRP A O 1
ATOM 860 N N . THR A 1 106 ? 12.044 11.091 -18.798 1.00 92.00 106 THR A N 1
ATOM 861 C CA . THR A 1 106 ? 13.321 11.809 -18.715 1.00 92.00 106 THR A CA 1
ATOM 862 C C . THR A 1 106 ? 14.443 10.896 -18.206 1.00 92.00 106 THR A C 1
ATOM 864 O O . THR A 1 106 ? 15.060 11.205 -17.184 1.00 92.00 106 THR A O 1
ATOM 867 N N . PRO A 1 107 ? 14.767 9.793 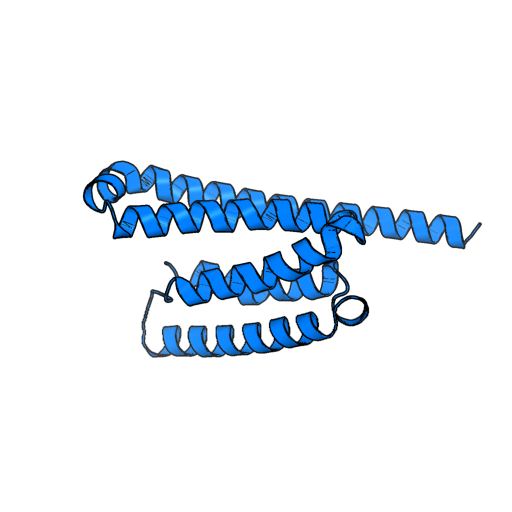-18.909 1.00 89.38 107 PRO A N 1
ATOM 868 C CA . PRO A 1 107 ? 15.694 8.774 -18.411 1.00 89.38 107 PRO A CA 1
ATOM 869 C C . PRO A 1 107 ? 17.088 9.335 -18.104 1.00 89.38 107 PRO A C 1
ATOM 871 O O . PRO A 1 107 ? 17.650 9.042 -17.059 1.00 89.38 107 PRO A O 1
ATOM 874 N N . ARG A 1 108 ? 17.610 10.250 -18.937 1.00 87.56 108 ARG A N 1
ATOM 875 C CA . ARG A 1 108 ? 18.911 10.907 -18.686 1.00 87.56 108 ARG A CA 1
ATOM 876 C C . ARG A 1 108 ? 18.926 11.753 -17.410 1.00 87.56 108 ARG A C 1
ATOM 878 O O . ARG A 1 108 ? 19.949 11.847 -16.745 1.00 87.56 108 ARG A O 1
ATOM 885 N N . PHE A 1 109 ? 17.810 12.406 -17.082 1.00 89.12 109 PHE A N 1
ATOM 886 C CA . PHE A 1 109 ? 17.684 13.135 -15.819 1.00 89.12 109 PHE A CA 1
ATOM 887 C C . PHE A 1 109 ? 17.596 12.146 -14.658 1.00 89.12 109 PHE A C 1
ATOM 889 O O . PHE A 1 109 ? 18.291 12.312 -13.663 1.00 89.12 109 PHE A O 1
ATOM 896 N N . TYR A 1 110 ? 16.786 11.097 -14.809 1.00 87.94 110 TYR A N 1
ATOM 897 C CA . TYR A 1 110 ? 16.631 10.056 -13.803 1.00 87.94 110 TYR A CA 1
ATOM 898 C C . TYR A 1 110 ? 17.972 9.391 -13.454 1.00 87.94 110 TYR A C 1
ATOM 900 O O . TYR A 1 110 ? 18.307 9.311 -12.280 1.00 87.94 110 TYR A O 1
ATOM 908 N N . GLU A 1 111 ? 18.784 9.024 -14.447 1.00 88.38 111 GLU A N 1
ATOM 909 C CA . GLU A 1 111 ? 20.121 8.443 -14.248 1.00 88.38 111 GLU A CA 1
ATOM 910 C C . GLU A 1 111 ? 21.060 9.376 -13.468 1.00 88.38 111 GLU A C 1
ATOM 912 O O . GLU A 1 111 ? 21.744 8.939 -12.544 1.00 88.38 111 GLU A O 1
ATOM 917 N N . ASN A 1 112 ? 21.047 10.678 -13.772 1.00 92.00 112 ASN A N 1
ATOM 918 C CA . ASN A 1 112 ? 21.878 11.666 -13.075 1.00 92.00 112 ASN A CA 1
ATOM 919 C C . ASN A 1 112 ? 21.471 11.880 -11.608 1.00 92.00 112 ASN A C 1
ATOM 921 O O . ASN A 1 112 ? 22.281 12.341 -10.803 1.00 92.00 112 ASN A O 1
ATOM 925 N N . TYR A 1 113 ? 20.222 11.566 -11.258 1.00 91.06 113 TYR A N 1
ATOM 926 C CA . TYR A 1 113 ? 19.656 11.777 -9.928 1.00 91.06 113 TYR A CA 1
ATOM 927 C C . TYR A 1 113 ? 19.148 10.483 -9.279 1.00 91.06 113 TYR A C 1
ATOM 929 O O . TYR A 1 113 ? 18.385 10.550 -8.314 1.00 91.06 113 TYR A O 1
ATOM 937 N N . ASP A 1 114 ? 19.584 9.310 -9.748 1.00 86.56 114 ASP A N 1
ATOM 938 C CA . ASP A 1 114 ? 19.072 8.009 -9.293 1.00 86.56 114 ASP A CA 1
ATOM 939 C C . ASP A 1 114 ? 19.198 7.855 -7.769 1.00 86.56 114 ASP A C 1
ATOM 941 O O . ASP A 1 114 ? 18.239 7.489 -7.089 1.00 86.56 114 ASP A O 1
ATOM 945 N N . THR A 1 115 ? 20.322 8.287 -7.189 1.00 89.69 115 THR A N 1
ATOM 946 C CA . THR A 1 115 ? 20.525 8.306 -5.732 1.00 89.69 115 THR A CA 1
ATOM 947 C C . THR A 1 115 ? 19.468 9.134 -4.995 1.00 89.69 115 THR A C 1
ATOM 949 O O . THR A 1 115 ? 19.007 8.725 -3.927 1.00 89.69 115 THR A O 1
ATOM 952 N N . LEU A 1 116 ? 19.046 10.282 -5.540 1.00 89.31 116 LEU A N 1
ATOM 953 C CA . LEU A 1 116 ? 17.992 11.100 -4.930 1.00 89.31 116 LEU A CA 1
ATOM 954 C C . LEU A 1 116 ? 16.644 10.380 -4.983 1.00 89.31 116 LEU A C 1
ATOM 956 O O . LEU A 1 116 ? 15.945 10.336 -3.971 1.00 89.31 116 LEU A O 1
ATOM 960 N N . PHE A 1 117 ? 16.298 9.776 -6.121 1.00 87.75 117 PHE A N 1
ATOM 961 C CA . PHE A 1 117 ? 15.059 9.011 -6.277 1.00 87.75 117 PHE A CA 1
ATOM 962 C C . PHE A 1 117 ? 15.018 7.790 -5.349 1.00 87.75 117 PHE A C 1
ATOM 964 O O . PHE A 1 117 ? 14.021 7.562 -4.657 1.00 87.75 117 PHE A O 1
ATOM 971 N N . GLN A 1 118 ? 16.113 7.033 -5.257 1.00 86.12 118 GLN A N 1
ATOM 972 C CA . GLN A 1 118 ? 16.239 5.908 -4.327 1.00 86.12 118 GLN A CA 1
ATOM 973 C C . GLN A 1 118 ? 16.123 6.352 -2.863 1.00 86.12 118 GLN A C 1
ATOM 975 O O . GLN A 1 118 ? 15.413 5.717 -2.079 1.00 86.12 118 GLN A O 1
ATOM 980 N N . THR A 1 119 ? 16.751 7.474 -2.505 1.00 88.62 119 THR A N 1
ATOM 981 C CA . THR A 1 119 ? 16.680 8.043 -1.152 1.00 88.62 119 THR A CA 1
ATOM 982 C C . THR A 1 119 ? 15.269 8.535 -0.817 1.00 88.62 119 THR A C 1
ATOM 984 O O . THR A 1 119 ? 14.757 8.266 0.266 1.00 88.62 119 THR A O 1
ATOM 987 N N . ALA A 1 120 ? 14.584 9.201 -1.748 1.00 88.25 120 ALA A N 1
ATOM 988 C CA . ALA A 1 120 ? 13.204 9.636 -1.549 1.00 88.25 120 ALA A CA 1
ATOM 989 C C . ALA A 1 120 ? 12.261 8.441 -1.328 1.00 88.25 120 ALA A C 1
ATOM 991 O O . ALA A 1 120 ? 11.438 8.460 -0.408 1.00 88.25 120 ALA A O 1
ATOM 992 N N . LYS A 1 121 ? 12.419 7.371 -2.122 1.00 86.94 121 LYS A N 1
ATOM 993 C CA . LYS A 1 121 ? 11.662 6.120 -1.963 1.00 86.94 121 LYS A CA 1
ATOM 994 C C . LYS A 1 121 ? 11.880 5.492 -0.587 1.00 86.94 121 LYS A C 1
ATOM 996 O O . LYS A 1 121 ? 10.904 5.105 0.058 1.00 86.94 121 LYS A O 1
ATOM 1001 N N . SER A 1 122 ? 13.127 5.402 -0.118 1.00 84.12 122 SER A N 1
ATOM 1002 C CA . SER A 1 122 ? 13.438 4.803 1.186 1.00 84.12 122 SER A CA 1
ATOM 1003 C C . SER A 1 122 ? 12.902 5.642 2.350 1.00 84.12 122 SER A C 1
ATOM 1005 O O . SER A 1 122 ? 12.260 5.089 3.243 1.00 84.12 122 SER A O 1
ATOM 1007 N N . ILE A 1 123 ? 13.059 6.971 2.305 1.00 87.25 123 ILE A N 1
ATOM 1008 C CA . ILE A 1 123 ? 12.521 7.893 3.317 1.00 87.25 123 ILE A CA 1
ATOM 1009 C C . ILE A 1 123 ? 11.006 7.754 3.417 1.00 87.25 123 ILE A C 1
ATOM 1011 O O . ILE A 1 123 ? 10.473 7.564 4.510 1.00 87.25 123 ILE A O 1
ATOM 1015 N N . VAL A 1 124 ? 10.301 7.823 2.288 1.00 86.44 124 VAL A N 1
ATOM 1016 C CA . VAL A 1 124 ? 8.838 7.759 2.290 1.00 86.44 124 VAL A CA 1
ATOM 1017 C C . VAL A 1 124 ? 8.337 6.388 2.724 1.00 86.44 124 VAL A C 1
ATOM 1019 O O . VAL A 1 124 ? 7.335 6.305 3.437 1.00 86.44 124 VAL A O 1
ATOM 1022 N N . PHE A 1 125 ? 9.050 5.318 2.379 1.00 82.44 125 PHE A N 1
ATOM 1023 C CA . PHE A 1 125 ? 8.735 3.984 2.871 1.00 82.44 125 PHE A CA 1
ATOM 1024 C C . PHE A 1 125 ? 8.854 3.889 4.402 1.00 82.44 125 PHE A C 1
ATOM 1026 O O . PHE A 1 125 ? 7.905 3.470 5.068 1.00 82.44 125 PHE A O 1
ATOM 1033 N N . VAL A 1 126 ? 9.980 4.335 4.972 1.00 84.44 126 VAL A N 1
ATOM 1034 C CA . VAL A 1 126 ? 10.201 4.348 6.429 1.00 84.44 126 VAL A CA 1
ATOM 1035 C C . VAL A 1 126 ? 9.170 5.229 7.129 1.00 84.44 126 VAL A C 1
ATOM 1037 O O . VAL A 1 126 ? 8.556 4.802 8.104 1.00 84.44 126 VAL A O 1
ATOM 1040 N N . LEU A 1 127 ? 8.926 6.432 6.611 1.00 84.25 127 LEU A N 1
ATOM 1041 C CA . LEU A 1 127 ? 7.958 7.371 7.169 1.00 84.25 127 LEU A CA 1
ATOM 1042 C C . LEU A 1 127 ? 6.543 6.785 7.172 1.00 84.25 127 LEU A C 1
ATOM 1044 O O . LEU A 1 127 ? 5.839 6.870 8.177 1.00 84.25 127 LEU A O 1
ATOM 1048 N N . SER A 1 128 ? 6.152 6.111 6.091 1.00 81.94 128 SER A N 1
ATOM 1049 C CA . SER A 1 128 ? 4.860 5.427 6.012 1.00 81.94 128 SER A CA 1
ATOM 1050 C C . SER A 1 128 ? 4.752 4.303 7.040 1.00 81.94 128 SER A C 1
ATOM 1052 O O . SER A 1 128 ? 3.726 4.153 7.697 1.00 81.94 128 SER A O 1
ATOM 1054 N N . PHE A 1 129 ? 5.822 3.536 7.242 1.00 80.06 129 PHE A N 1
ATOM 1055 C CA . PHE A 1 129 ? 5.846 2.483 8.252 1.00 80.06 129 PHE A CA 1
ATOM 1056 C C . PHE A 1 129 ? 5.750 3.037 9.684 1.00 80.06 129 PHE A C 1
ATOM 1058 O O . PHE A 1 129 ? 4.970 2.535 10.496 1.00 80.06 129 PHE A O 1
ATOM 1065 N N . VAL A 1 130 ? 6.484 4.110 9.989 1.00 83.06 130 VAL A N 1
ATOM 1066 C CA . VAL A 1 130 ? 6.423 4.799 11.288 1.00 83.06 130 VAL A CA 1
ATOM 1067 C C . VAL A 1 130 ? 5.015 5.335 11.552 1.00 83.06 130 VAL A C 1
ATOM 1069 O O . VAL A 1 130 ? 4.452 5.087 12.621 1.00 83.06 130 VAL A O 1
ATOM 1072 N N . LEU A 1 131 ? 4.402 5.998 10.568 1.00 80.88 131 LEU A N 1
ATOM 1073 C CA . LEU A 1 131 ? 3.025 6.483 10.673 1.00 80.88 131 LEU A CA 1
ATOM 1074 C C . LEU A 1 131 ? 2.022 5.339 10.881 1.00 80.88 131 LEU A C 1
ATOM 1076 O O . LEU A 1 131 ? 1.091 5.499 11.669 1.00 80.88 131 LEU A O 1
ATOM 1080 N N . ALA A 1 132 ? 2.235 4.169 10.269 1.00 75.25 132 ALA A N 1
ATOM 1081 C CA . ALA A 1 132 ? 1.385 2.995 10.481 1.00 75.25 132 ALA A CA 1
ATOM 1082 C C . ALA A 1 132 ? 1.411 2.528 11.943 1.00 75.25 132 ALA A C 1
ATOM 1084 O O . ALA A 1 132 ? 0.368 2.215 12.527 1.00 75.25 132 ALA A O 1
ATOM 1085 N N . ILE A 1 133 ? 2.603 2.496 12.549 1.00 79.31 133 ILE A N 1
ATOM 1086 C CA . ILE A 1 133 ? 2.784 2.122 13.957 1.00 79.31 133 ILE A CA 1
ATOM 1087 C C . ILE A 1 133 ? 2.114 3.149 14.871 1.00 79.31 133 ILE A C 1
ATOM 1089 O O . ILE A 1 133 ? 1.382 2.768 15.787 1.00 79.31 133 ILE A O 1
ATOM 1093 N N . ILE A 1 134 ? 2.319 4.442 14.605 1.00 81.62 134 ILE A N 1
ATOM 1094 C CA . ILE A 1 134 ? 1.703 5.523 15.383 1.00 81.62 134 ILE A CA 1
ATO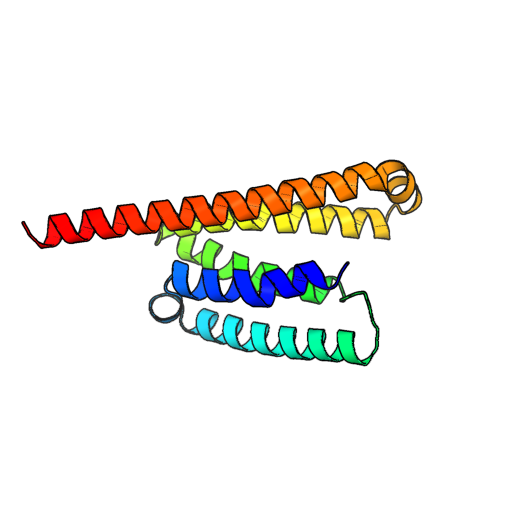M 1095 C C . ILE A 1 134 ? 0.177 5.428 15.301 1.00 81.62 134 ILE A C 1
ATOM 1097 O O . ILE A 1 134 ? -0.485 5.404 16.339 1.00 81.62 134 ILE A O 1
ATOM 1101 N N . ALA A 1 135 ? -0.384 5.285 14.098 1.00 76.88 135 ALA A N 1
ATOM 1102 C CA . ALA A 1 135 ? -1.824 5.152 13.889 1.00 76.88 135 ALA A CA 1
ATOM 1103 C C . ALA A 1 135 ? -2.396 3.936 14.635 1.00 76.88 135 ALA A C 1
ATOM 1105 O O . ALA A 1 135 ? -3.436 4.028 15.290 1.00 76.88 135 ALA A O 1
ATOM 1106 N N . ARG A 1 136 ? -1.691 2.797 14.608 1.00 77.75 136 ARG A N 1
ATOM 1107 C CA . ARG A 1 136 ? -2.077 1.593 15.359 1.00 77.75 136 ARG A CA 1
ATOM 1108 C C . ARG A 1 136 ? -2.111 1.837 16.867 1.00 77.75 136 ARG A C 1
ATOM 1110 O O . ARG A 1 136 ? -3.030 1.360 17.534 1.00 77.75 136 ARG A O 1
ATOM 1117 N N . ASN A 1 137 ? -1.124 2.546 17.405 1.00 82.12 137 ASN A N 1
ATOM 1118 C CA . ASN A 1 137 ? -1.072 2.862 18.830 1.00 82.12 137 ASN A CA 1
ATOM 1119 C C . ASN A 1 137 ? -2.179 3.852 19.221 1.00 82.12 137 ASN A C 1
ATOM 1121 O O . ASN A 1 137 ? -2.873 3.608 20.204 1.00 82.12 137 ASN A O 1
ATOM 1125 N N . GLN A 1 138 ? -2.427 4.886 18.412 1.00 79.62 138 GLN A N 1
ATOM 1126 C CA . GLN A 1 138 ? -3.522 5.836 18.640 1.00 79.62 138 GLN A CA 1
ATOM 1127 C C . GLN A 1 138 ? -4.896 5.154 18.636 1.00 79.62 138 GLN A C 1
ATOM 1129 O O . GLN A 1 138 ? -5.705 5.393 19.530 1.00 79.62 138 GLN A O 1
ATOM 1134 N N . GLN A 1 139 ? -5.146 4.238 17.694 1.00 78.25 139 GLN A N 1
ATOM 1135 C CA . GLN A 1 139 ? -6.390 3.461 17.663 1.00 78.25 139 GLN A CA 1
ATOM 1136 C C . GLN A 1 139 ? -6.568 2.610 18.930 1.00 78.25 139 GLN A C 1
ATOM 1138 O O . GLN A 1 139 ? -7.679 2.490 19.446 1.00 78.25 139 GLN A O 1
ATOM 1143 N N . ARG A 1 140 ? -5.488 2.007 19.443 1.00 81.69 140 ARG A N 1
ATOM 1144 C CA . ARG A 1 140 ? -5.536 1.207 20.675 1.00 81.69 140 ARG A CA 1
ATOM 1145 C C . ARG A 1 140 ? -5.874 2.058 21.891 1.00 81.69 140 ARG A C 1
ATOM 1147 O O . ARG A 1 140 ? -6.725 1.651 22.675 1.00 81.69 140 ARG A O 1
ATOM 1154 N N . GLU A 1 141 ? -5.242 3.216 22.034 1.00 82.06 141 GLU A N 1
ATOM 1155 C CA . GLU A 1 141 ? -5.524 4.128 23.146 1.00 82.06 141 GLU A CA 1
ATOM 1156 C C . GLU A 1 141 ? -6.952 4.683 23.078 1.00 82.06 141 GLU A C 1
ATOM 1158 O O . GLU A 1 141 ? -7.649 4.700 24.090 1.00 82.06 141 GLU A O 1
ATOM 1163 N N . PHE A 1 142 ? -7.446 5.013 21.881 1.00 77.75 142 PHE A N 1
ATOM 1164 C CA . PHE A 1 142 ? -8.832 5.445 21.693 1.00 77.75 142 PHE A CA 1
ATOM 1165 C C . PHE A 1 142 ? -9.846 4.363 22.099 1.00 77.75 142 PHE A C 1
ATOM 1167 O O . PHE A 1 142 ? -10.814 4.637 22.807 1.00 77.75 142 PHE A O 1
ATOM 1174 N N . ASN A 1 143 ? -9.601 3.107 21.710 1.00 80.44 143 ASN A N 1
ATOM 1175 C CA . ASN A 1 143 ? -10.461 1.986 22.094 1.00 80.44 143 ASN A CA 1
ATOM 1176 C C . ASN A 1 143 ? -10.451 1.744 23.614 1.00 80.44 143 ASN A C 1
ATOM 1178 O O . ASN A 1 143 ? -11.497 1.447 24.185 1.00 80.44 143 ASN A O 1
ATOM 1182 N N . LYS A 1 144 ? -9.296 1.898 24.279 1.00 84.12 144 LYS A N 1
ATOM 1183 C CA . LYS A 1 144 ? -9.202 1.796 25.746 1.00 84.12 144 LYS A CA 1
ATOM 1184 C C . LYS A 1 144 ? -10.006 2.891 26.446 1.00 84.12 144 LYS A C 1
ATOM 1186 O O . LYS A 1 144 ? -10.643 2.613 27.453 1.00 84.12 144 LYS A O 1
ATOM 1191 N N . GLN A 1 145 ? -9.971 4.124 25.936 1.00 79.88 145 GLN A N 1
ATOM 1192 C CA . GLN A 1 145 ? -10.752 5.230 26.501 1.00 79.88 145 GLN A CA 1
ATOM 1193 C C . GLN A 1 145 ? -12.258 4.986 26.358 1.00 79.88 145 GLN A C 1
ATOM 1195 O O . GLN A 1 145 ? -12.987 5.165 27.326 1.00 79.88 145 GLN A O 1
ATOM 1200 N N . ARG A 1 146 ? -12.712 4.503 25.193 1.00 79.56 146 ARG A N 1
ATOM 1201 C CA . ARG A 1 146 ? -14.115 4.111 24.978 1.00 79.56 146 ARG A CA 1
ATOM 1202 C C . ARG A 1 146 ? -14.592 3.055 25.975 1.00 79.56 146 ARG A C 1
ATOM 1204 O O . ARG A 1 146 ? -15.621 3.243 26.600 1.00 79.56 146 ARG A O 1
ATOM 1211 N N . GLN A 1 147 ? -13.805 2.000 26.179 1.00 81.81 147 GLN A N 1
ATOM 1212 C CA . GLN A 1 147 ? -14.155 0.935 27.125 1.00 81.81 147 GLN A CA 1
ATOM 1213 C C . GLN A 1 147 ? -14.279 1.419 28.573 1.00 81.81 147 GLN A C 1
ATOM 1215 O O . GLN A 1 147 ? -15.066 0.855 29.319 1.00 81.81 147 GLN A O 1
ATOM 1220 N N . LYS A 1 148 ? -13.509 2.439 28.974 1.00 84.44 148 LYS A N 1
ATOM 1221 C CA . LYS A 1 148 ? -13.631 3.032 30.314 1.00 84.44 148 LYS A CA 1
ATOM 1222 C C . LYS A 1 148 ? -14.939 3.803 30.480 1.00 84.44 148 LYS A C 1
ATOM 1224 O O . LYS A 1 148 ? -15.563 3.677 31.518 1.00 84.44 148 LYS A O 1
ATOM 1229 N N . LEU A 1 149 ? -15.350 4.549 29.453 1.00 80.62 149 LEU A N 1
ATOM 1230 C CA . LEU A 1 149 ? -16.604 5.311 29.461 1.00 80.62 149 LEU A CA 1
ATOM 1231 C C . LEU A 1 149 ? -17.845 4.409 29.448 1.00 80.62 149 LEU A C 1
ATOM 1233 O O . LEU A 1 149 ? -18.855 4.781 30.019 1.00 80.62 149 LEU A O 1
ATOM 1237 N N . ASP A 1 150 ? -17.773 3.235 28.813 1.00 75.19 150 ASP A N 1
ATOM 1238 C CA . ASP A 1 150 ? -18.883 2.269 28.793 1.00 75.19 150 ASP A CA 1
ATOM 1239 C C . ASP A 1 150 ? -19.013 1.468 30.114 1.00 75.19 150 ASP A C 1
ATOM 1241 O O . ASP A 1 150 ? -19.972 0.714 30.282 1.00 75.19 150 ASP A O 1
ATOM 1245 N N . GLN A 1 151 ? -18.030 1.566 31.022 1.00 69.62 151 GLN A N 1
ATOM 1246 C CA . GLN A 1 151 ? -17.996 0.867 32.319 1.00 69.62 151 GLN A CA 1
ATOM 1247 C C . GLN A 1 151 ? -18.353 1.764 33.519 1.00 69.62 151 GLN A C 1
ATOM 1249 O O . GLN A 1 151 ? -18.514 1.233 34.620 1.00 69.62 151 GLN A O 1
ATOM 1254 N N . GLU A 1 152 ? -18.455 3.080 33.314 1.00 56.97 152 GLU A N 1
ATOM 1255 C CA . GLU A 1 152 ? -18.938 4.074 34.291 1.00 56.97 152 GLU A CA 1
ATOM 1256 C C . GLU A 1 152 ? -20.441 4.333 34.115 1.00 56.97 152 GLU A C 1
ATOM 1258 O O . GLU A 1 152 ? -21.124 4.486 35.154 1.00 56.97 152 GLU A O 1
#

Foldseek 3Di:
DFLVQLCCLLVPQLVLLCVLLVCVVVPVVLNVVSVVLSVVSVVQSVVCVVVVPRDDDPVSSVVSLCSRQVSLVVCVPVDVLSVLSNVLSVQLNVLVVVLVCCCPPPVVVCVVCVVVSVVSNVVSVVSSVVSSVVSVVVSVVVVVVVVVVVVD

Secondary structure (DSSP, 8-state):
-BTHHHHHIIIIIHHHHHHHTTHHHH-HHHHHHHHHHHHHHHHHHHHHHHTT--B--HHHHHHHHHHHHHHHHHTTTT-HHHHHHHHHHHHHHHHHHHHHHHHHH-HHHHHHTHHHHHHHHHHHHHHHHHHHHHHHHHHHHHHHHHHHHT--

Radius of gyration: 17.4 Å; chains: 1; bounding box: 41×32×54 Å

pLDDT: mean 85.22, std 5.47, range [56.97, 93.38]

Sequence (152 aa):
MSFILPFLVAFFLLPFVQKFLQTAERLPEWHQRIRIGRLIAFGLLLVAVVTDSEKLPPPIFFGLLILVAGPAYLLKEEVPNARLLFWMIVPLGVVFLIDNLAEYWTPRFYENYDTLFQTAKSIVFVLSFVLAIIARNQQREFNKQRQKLDQE